Protein 3CJL (pdb70)

Structure (mmCIF, N/CA/C/O backbone):
data_3CJL
#
_entry.id   3CJL
#
_cell.length_a   100.901
_cell.length_b   100.901
_cell.length_c   46.765
_cell.angle_alpha   90.000
_cell.angle_beta   90.000
_cell.angle_gamma   120.000
#
_symmetry.space_group_name_H-M   'P 61'
#
loop_
_entity.id
_entity.type
_entity.pdbx_description
1 polymer 'Domain of unknown function'
2 non-polymer 1,2-ETHANEDIOL
3 water water
#
loop_
_atom_site.group_PDB
_atom_site.id
_atom_site.type_symbol
_atom_site.label_atom_id
_atom_site.label_alt_id
_atom_site.label_comp_id
_atom_site.label_asym_id
_atom_site.label_entity_id
_atom_site.label_seq_id
_atom_site.pdbx_PDB_ins_code
_atom_site.Cartn_x
_atom_site.Cartn_y
_atom_site.Cartn_z
_atom_site.occupancy
_atom_site.B_iso_or_equiv
_atom_site.auth_seq_id
_atom_site.auth_comp_id
_atom_site.auth_asym_id
_atom_site.auth_atom_id
_atom_site.pdbx_PDB_model_num
ATOM 1 N N . GLY A 1 1 ? -28.670 46.601 10.717 1.00 28.09 0 GLY A N 1
ATOM 2 C CA . GLY A 1 1 ? -30.162 46.589 10.610 1.00 27.83 0 GLY A CA 1
ATOM 3 C C . GLY A 1 1 ? -30.669 45.690 9.493 1.00 28.26 0 GLY A C 1
ATOM 4 O O . GLY A 1 1 ? -30.017 44.706 9.117 1.00 28.27 0 GLY A O 1
ATOM 13 N N . GLY A 1 3 ? -31.584 44.349 5.816 1.00 29.34 2 GLY A N 1
ATOM 14 C CA . GLY A 1 3 ? -30.857 44.305 4.557 1.00 28.53 2 GLY A CA 1
ATOM 15 C C . GLY A 1 3 ? -31.533 45.187 3.526 1.00 29.59 2 GLY A C 1
ATOM 16 O O . GLY A 1 3 ? -32.744 45.153 3.388 1.00 31.09 2 GLY A O 1
ATOM 17 N N . ASN A 1 4 ? -30.751 46.005 2.839 1.00 31.65 3 ASN A N 1
ATOM 18 C CA . ASN A 1 4 ? -31.227 46.839 1.747 1.00 32.01 3 ASN A CA 1
ATOM 19 C C . ASN A 1 4 ? -30.462 46.402 0.502 1.00 31.05 3 ASN A C 1
ATOM 20 O O . ASN A 1 4 ? -29.237 46.313 0.532 1.00 29.99 3 ASN A O 1
ATOM 25 N N . ILE A 1 5 ? -31.184 46.152 -0.592 1.00 30.88 4 ILE A N 1
ATOM 26 C CA . ILE A 1 5 ? -30.613 45.617 -1.828 1.00 29.42 4 ILE A CA 1
ATOM 27 C C . ILE A 1 5 ? -30.363 46.736 -2.828 1.00 29.14 4 ILE A C 1
ATOM 28 O O . ILE A 1 5 ? -31.232 47.560 -3.096 1.00 26.96 4 ILE A O 1
ATOM 33 N N . TYR A 1 6 ? -29.147 46.765 -3.366 1.00 30.31 5 TYR A N 1
ATOM 34 C CA . TYR A 1 6 ? -28.735 47.775 -4.325 1.00 29.40 5 TYR A CA 1
ATOM 35 C C . TYR A 1 6 ? -28.162 47.081 -5.521 1.00 30.69 5 TYR A C 1
ATOM 36 O O . TYR A 1 6 ? -27.689 45.954 -5.392 1.00 29.02 5 TYR A O 1
ATOM 45 N N . GLN A 1 7 ? -28.252 47.736 -6.684 1.00 29.93 6 GLN A N 1
ATOM 46 C CA . GLN A 1 7 ? -27.461 47.351 -7.840 1.00 31.00 6 GLN A CA 1
ATOM 47 C C . GLN A 1 7 ? -26.327 48.371 -7.945 1.00 29.54 6 GLN A C 1
ATOM 48 O O . GLN A 1 7 ? -26.573 49.576 -7.954 1.00 26.10 6 GLN A O 1
ATOM 54 N N . ILE A 1 8 ? -25.095 47.877 -8.036 1.00 29.90 7 ILE A N 1
ATOM 55 C CA . ILE A 1 8 ? -23.923 48.726 -8.175 1.00 30.98 7 ILE A CA 1
ATOM 56 C C . ILE A 1 8 ? -23.354 48.547 -9.583 1.00 29.24 7 ILE A C 1
ATOM 57 O O . ILE A 1 8 ? -23.038 47.429 -9.998 1.00 27.66 7 ILE A O 1
ATOM 62 N N . THR A 1 9 ? -23.175 49.652 -10.295 1.00 28.38 8 THR A N 1
ATOM 63 C CA . THR A 1 9 ? -22.633 49.625 -11.643 1.00 28.14 8 THR A CA 1
ATOM 64 C C . THR A 1 9 ? -21.424 50.549 -11.706 1.00 29.55 8 THR A C 1
ATOM 65 O O . THR A 1 9 ? -21.496 51.674 -11.217 1.00 29.54 8 THR A O 1
ATOM 69 N N . VAL A 1 10 ? -20.323 50.058 -12.284 1.00 28.66 9 VAL A N 1
ATOM 70 C CA . VAL A 1 10 ? -19.113 50.856 -12.496 1.00 27.91 9 VAL A CA 1
ATOM 71 C C . VAL A 1 10 ? -18.812 50.804 -13.976 1.00 28.96 9 VAL A C 1
ATOM 72 O O . VAL A 1 10 ? -18.771 49.719 -14.554 1.00 28.86 9 VAL A O 1
ATOM 76 N N . GLU A 1 11 ? -18.652 51.964 -14.601 1.00 28.92 10 GLU A N 1
ATOM 77 C CA . GLU A 1 11 ? -18.301 52.022 -16.004 1.00 32.40 10 GLU A CA 1
ATOM 78 C C . GLU A 1 11 ? -17.095 52.887 -16.221 1.00 32.42 10 GLU A C 1
ATOM 79 O O . GLU A 1 11 ? -16.985 53.956 -15.629 1.00 32.11 10 GLU A O 1
ATOM 85 N N . GLU A 1 12 ? -16.180 52.399 -17.053 1.00 33.46 11 GLU A N 1
ATOM 86 C CA . GLU A 1 12 ? -15.044 53.175 -17.516 1.00 36.60 11 GLU A CA 1
ATOM 87 C C . GLU A 1 12 ? -15.529 54.282 -18.428 1.00 35.51 11 GLU A C 1
ATOM 88 O O . GLU A 1 12 ? -16.200 54.001 -19.425 1.00 32.35 11 GLU A O 1
ATOM 94 N N . LYS A 1 13 ? -15.165 55.525 -18.115 1.00 37.99 12 LYS A N 1
ATOM 95 C CA . LYS A 1 13 ? -15.499 56.669 -18.982 1.00 39.02 12 LYS A CA 1
ATOM 96 C C . LYS A 1 13 ? -14.772 56.623 -20.327 1.00 40.25 12 LYS A C 1
ATOM 97 O O . LYS A 1 13 ? -15.341 57.006 -21.344 1.00 40.51 12 LYS A O 1
ATOM 101 N N . ALA A 1 14 ? -13.545 56.114 -20.336 1.00 42.52 13 ALA A N 1
ATOM 102 C CA . ALA A 1 14 ? -12.688 56.166 -21.521 1.00 44.98 13 ALA A CA 1
ATOM 103 C C . ALA A 1 14 ? -12.213 54.796 -21.990 1.00 46.46 13 ALA A C 1
ATOM 104 O O . ALA A 1 14 ? -12.594 53.766 -21.439 1.00 46.80 13 ALA A O 1
ATOM 106 N N . GLU A 1 15 ? -11.396 54.815 -23.045 1.00 47.76 14 GLU A N 1
ATOM 107 C CA . GLU A 1 15 ? -10.766 53.628 -23.626 1.00 47.63 14 GLU A CA 1
ATOM 108 C C . GLU A 1 15 ? -11.825 52.616 -24.038 1.00 46.02 14 GLU A C 1
ATOM 109 O O . GLU A 1 15 ? -12.668 52.944 -24.850 1.00 44.82 14 GLU A O 1
ATOM 111 N N . HIS A 1 16 ? -11.832 51.437 -23.421 1.00 47.25 15 HIS A N 1
ATOM 112 C CA . HIS A 1 16 ? -12.743 50.340 -23.803 1.00 46.88 15 HIS A CA 1
ATOM 113 C C . HIS A 1 16 ? -14.222 50.522 -23.379 1.00 45.60 15 HIS A C 1
ATOM 114 O O . HIS A 1 16 ? -15.120 49.870 -23.944 1.00 44.52 15 HIS A O 1
ATOM 121 N N . GLN A 1 17 ? -14.463 51.402 -22.403 1.00 41.24 16 GLN A N 1
ATOM 122 C CA . GLN A 1 17 ? -15.808 51.671 -21.871 1.00 41.37 16 GLN A CA 1
ATOM 123 C C . GLN A 1 17 ? -16.487 50.408 -21.306 1.00 38.06 16 GLN A C 1
ATOM 124 O O . GLN A 1 17 ? -17.697 50.190 -21.447 1.00 34.34 16 GLN A O 1
ATOM 130 N N . ARG A 1 18 ? -15.663 49.610 -20.631 1.00 36.23 17 ARG A N 1
ATOM 131 C CA . ARG A 1 18 ? -16.091 48.396 -19.982 1.00 34.58 17 ARG A CA 1
ATOM 132 C C . ARG A 1 18 ? -16.933 48.735 -18.766 1.00 33.39 17 ARG A C 1
ATOM 133 O O . ARG A 1 18 ? -16.806 49.798 -18.187 1.00 30.58 17 ARG A O 1
ATOM 141 N N . THR A 1 19 ? -17.797 47.805 -18.398 1.00 33.20 18 THR A N 1
ATOM 142 C CA . THR A 1 19 ? -18.725 47.987 -17.298 1.00 33.00 18 THR A CA 1
ATOM 143 C C . THR A 1 19 ? -18.774 46.756 -16.427 1.00 32.62 18 THR A C 1
ATOM 144 O O . THR A 1 19 ? -18.456 45.647 -16.858 1.00 32.16 18 THR A O 1
ATOM 148 N N . LEU A 1 20 ? -19.172 46.966 -15.187 1.00 33.50 19 LEU A N 1
ATOM 149 C CA . LEU A 1 20 ? -19.464 45.875 -14.302 1.00 35.67 19 LEU A CA 1
ATOM 150 C C . LEU A 1 20 ? -20.689 46.275 -13.533 1.00 33.23 19 LEU A C 1
ATOM 151 O O . LEU A 1 20 ? -20.902 47.460 -13.260 1.00 31.67 19 LEU A O 1
ATOM 156 N N . SER A 1 21 ? -21.526 45.286 -13.260 1.00 32.92 20 SER A N 1
ATOM 157 C CA . SER A 1 21 ? -22.753 45.486 -12.508 1.00 33.20 20 SER A CA 1
ATOM 158 C C . SER A 1 21 ? -22.997 44.281 -11.623 1.00 31.99 20 SER A C 1
ATOM 159 O O . SER A 1 21 ? -22.924 43.134 -12.088 1.00 32.15 20 SER A O 1
ATOM 162 N N . PHE A 1 22 ? -23.289 44.543 -10.354 1.00 32.15 21 PHE A N 1
ATOM 163 C CA . PHE A 1 22 ? -23.587 43.487 -9.400 1.00 32.45 21 PHE A CA 1
ATOM 164 C C . PHE A 1 22 ? -24.598 43.930 -8.359 1.00 31.59 21 PHE A C 1
ATOM 165 O O . PHE A 1 22 ? -24.735 45.118 -8.075 1.00 31.23 21 PHE A O 1
ATOM 173 N N . GLU A 1 23 ? -25.334 42.964 -7.834 1.00 31.54 22 GLU A N 1
ATOM 174 C CA . GLU A 1 23 ? -26.295 43.229 -6.781 1.00 34.14 22 GLU A CA 1
ATOM 175 C C . GLU A 1 23 ? -25.561 43.131 -5.461 1.00 33.18 22 GLU A C 1
ATOM 176 O O . GLU A 1 23 ? -24.681 42.289 -5.289 1.00 31.78 22 GLU A O 1
ATOM 182 N N . PHE A 1 24 ? -25.917 44.002 -4.536 1.00 32.78 23 PHE A N 1
ATOM 183 C CA . PHE A 1 24 ? -25.310 43.952 -3.233 1.00 35.36 23 PHE A CA 1
ATOM 184 C C . PHE A 1 24 ? -26.241 44.418 -2.137 1.00 33.46 23 PHE A C 1
ATOM 185 O O . PHE A 1 24 ? -27.004 45.346 -2.320 1.00 33.76 23 PHE A O 1
ATOM 193 N N . SER A 1 25 ? -26.182 43.731 -1.005 1.00 31.93 24 SER A N 1
ATOM 194 C CA . SER A 1 25 ? -27.053 44.006 0.123 1.00 34.77 24 SER A CA 1
ATOM 195 C C . SER A 1 25 ? -26.237 44.647 1.250 1.00 34.30 24 SER A C 1
ATOM 196 O O . SER A 1 25 ? -25.163 44.166 1.539 1.00 33.67 24 SER A O 1
ATOM 199 N N . LEU A 1 26 ? -26.739 45.739 1.833 1.00 33.90 25 LEU A N 1
ATOM 200 C CA . LEU A 1 26 ? -26.119 46.389 2.990 1.00 35.58 25 LEU A CA 1
ATOM 201 C C . LEU A 1 26 ? -27.137 46.378 4.102 1.00 35.19 25 LEU A C 1
ATOM 202 O O . LEU A 1 26 ? -28.327 46.527 3.856 1.00 34.76 25 LEU A O 1
ATOM 207 N N . HIS A 1 27 ? -26.654 46.267 5.330 1.00 35.29 26 HIS A N 1
ATOM 208 C CA . HIS A 1 27 ? -27.503 46.279 6.520 1.00 34.90 26 HIS A CA 1
ATOM 209 C C . HIS A 1 27 ? -27.690 47.647 7.157 1.00 36.47 26 HIS A C 1
ATOM 210 O O . HIS A 1 27 ? -27.978 47.757 8.343 1.00 37.84 26 HIS A O 1
ATOM 217 N N . ASP A 1 28 ? -27.519 48.682 6.345 1.00 39.16 27 ASP A N 1
ATOM 218 C CA . ASP A 1 28 ? -27.890 50.043 6.669 1.00 40.83 27 ASP A CA 1
ATOM 219 C C . ASP A 1 28 ? -28.613 50.608 5.453 1.00 40.24 27 ASP A C 1
ATOM 220 O O . ASP A 1 28 ? -28.443 50.108 4.341 1.00 41.43 27 ASP A O 1
ATOM 225 N N . ASP A 1 29 ? -29.437 51.623 5.683 1.00 37.61 28 ASP A N 1
ATOM 226 C CA . ASP A 1 29 ? -30.087 52.371 4.627 1.00 37.04 28 ASP A CA 1
ATOM 227 C C . ASP A 1 29 ? -29.031 53.360 4.153 1.00 35.47 28 ASP A C 1
ATOM 228 O O . ASP A 1 29 ? -28.821 54.378 4.793 1.00 35.65 28 ASP A O 1
ATOM 233 N N . LEU A 1 30 ? -28.372 53.046 3.034 1.00 34.68 29 LEU A N 1
ATOM 234 C CA . LEU A 1 30 ? -27.254 53.842 2.517 1.00 35.09 29 LEU A CA 1
ATOM 235 C C . LEU A 1 30 ? -27.633 55.290 2.196 1.00 34.26 29 LEU A C 1
ATOM 236 O O . LEU A 1 30 ? -26.927 56.217 2.582 1.00 33.50 29 LEU A O 1
ATOM 241 N N . PHE A 1 31 ? -28.752 55.475 1.510 1.00 34.75 30 PHE A N 1
ATOM 242 C CA . PHE A 1 31 ? -29.231 56.813 1.168 1.00 36.14 30 PHE A CA 1
ATOM 243 C C . PHE A 1 31 ? -29.585 57.629 2.411 1.00 36.82 30 PHE A C 1
ATOM 244 O O . PHE A 1 31 ? -29.327 58.822 2.431 1.00 38.71 30 PHE A O 1
ATOM 252 N N . LYS A 1 32 ? -30.130 56.996 3.452 1.00 37.49 31 LYS A N 1
ATOM 253 C CA . LYS A 1 32 ? -30.404 57.705 4.722 1.00 40.29 31 LYS A CA 1
ATOM 254 C C . LYS A 1 32 ? -29.089 58.069 5.446 1.00 40.18 31 LYS A C 1
ATOM 255 O O . LYS A 1 32 ? -28.961 59.165 5.984 1.00 39.74 31 LYS A O 1
ATOM 261 N N . 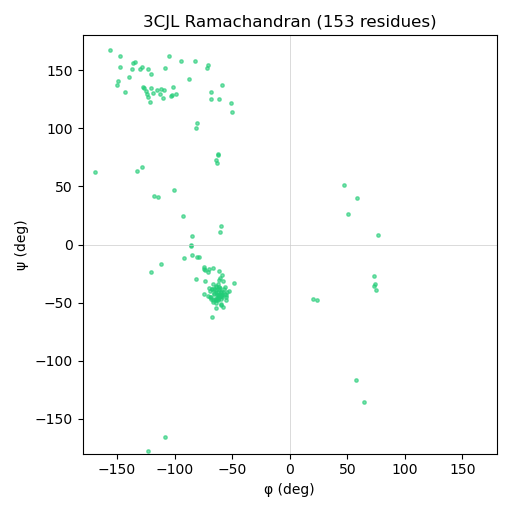LEU A 1 33 ? -28.116 57.159 5.416 1.00 41.00 32 LEU A N 1
ATOM 262 C CA . LEU A 1 33 ? -26.780 57.393 5.988 1.00 42.22 32 LEU A CA 1
ATOM 263 C C . LEU A 1 33 ? -26.062 58.566 5.276 1.00 42.51 32 LEU A C 1
ATOM 264 O O . LEU A 1 33 ? -25.433 59.416 5.932 1.00 39.75 32 LEU A O 1
ATOM 269 N N . LEU A 1 34 ? -26.187 58.630 3.948 1.00 41.92 33 LEU A N 1
ATOM 270 C CA . LEU A 1 34 ? -25.606 59.732 3.163 1.00 43.79 33 LEU A CA 1
ATOM 271 C C . LEU A 1 34 ? -26.217 61.111 3.497 1.00 45.22 33 LEU A C 1
ATOM 272 O O . LEU A 1 34 ? -25.486 62.095 3.582 1.00 44.19 33 LEU A O 1
ATOM 277 N N . GLU A 1 35 ? -27.535 61.180 3.691 1.00 46.96 34 GLU A N 1
ATOM 278 C CA . GLU A 1 35 ? -28.190 62.414 4.150 1.00 49.56 34 GLU A CA 1
ATOM 279 C C . GLU A 1 35 ? -27.680 62.826 5.538 1.00 50.33 34 GLU A C 1
ATOM 280 O O . GLU A 1 35 ? -27.389 63.996 5.778 1.00 51.97 34 GLU A O 1
ATOM 286 N N . LYS A 1 36 ? -27.598 61.847 6.435 1.00 50.57 35 LYS A N 1
ATOM 287 C CA . LYS A 1 36 ? -27.155 62.030 7.826 1.00 51.24 35 LYS A CA 1
ATOM 288 C C . LYS A 1 36 ? -25.730 62.593 7.961 1.00 51.01 35 LYS A C 1
ATOM 289 O O . LYS A 1 36 ? -25.526 63.577 8.669 1.00 50.85 35 LYS A O 1
ATOM 295 N N . VAL A 1 37 ? -24.759 61.982 7.280 1.00 51.05 36 VAL A N 1
ATOM 296 C CA . VAL A 1 37 ? -23.351 62.425 7.352 1.00 51.28 36 VAL A CA 1
ATOM 297 C C . VAL A 1 37 ? -23.032 63.622 6.461 1.00 52.63 36 VAL A C 1
ATOM 298 O O . VAL A 1 37 ? -21.945 64.180 6.575 1.00 52.44 36 VAL A O 1
ATOM 302 N N . ASP A 1 38 ? -23.955 63.987 5.567 1.00 55.57 37 ASP A N 1
ATOM 303 C CA . ASP A 1 38 ? -23.807 65.139 4.656 1.00 56.37 37 ASP A CA 1
ATOM 304 C C . ASP A 1 38 ? -23.386 66.399 5.430 1.00 58.15 37 ASP A C 1
ATOM 305 O O . ASP A 1 38 ? -24.136 66.888 6.273 1.00 58.82 37 ASP A O 1
ATOM 310 N N . GLY A 1 39 ? -22.173 66.880 5.158 1.00 59.30 38 GLY A N 1
ATOM 311 C CA . GLY A 1 39 ? -21.619 68.053 5.825 1.00 60.74 38 GLY A CA 1
ATOM 312 C C . GLY A 1 39 ? -21.103 67.859 7.245 1.00 60.96 38 GLY A C 1
ATOM 313 O O . GLY A 1 39 ? -20.756 68.840 7.899 1.00 61.25 38 GLY A O 1
ATOM 314 N N . LYS A 1 40 ? -21.041 66.617 7.724 1.00 61.31 39 LYS A N 1
ATOM 315 C CA . LYS A 1 40 ? -20.542 66.307 9.074 1.00 62.14 39 LYS A CA 1
ATOM 316 C C . LYS A 1 40 ? -19.103 65.794 9.098 1.00 61.60 39 LYS A C 1
ATOM 317 O O . LYS A 1 40 ? -18.504 65.716 10.174 1.00 62.13 39 LYS A O 1
ATOM 331 N N . ASP A 1 42 ? -16.250 66.969 7.531 1.00 56.01 41 ASP A N 1
ATOM 332 C CA . ASP A 1 42 ? -15.165 67.938 7.331 1.00 53.15 41 ASP A CA 1
ATOM 333 C C . ASP A 1 42 ? -14.410 67.620 6.015 1.00 51.57 41 ASP A C 1
ATOM 334 O O . ASP A 1 42 ? -13.175 67.647 5.944 1.00 50.81 41 ASP A O 1
ATOM 347 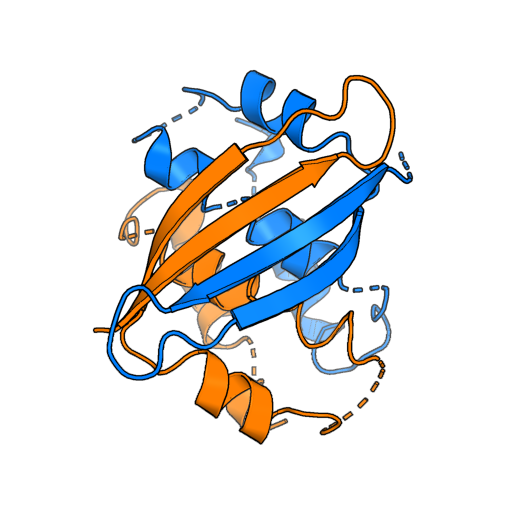N N . THR A 1 44 ? -15.501 67.500 1.396 1.00 42.72 43 THR A N 1
ATOM 348 C CA . THR A 1 44 ? -16.432 67.990 0.383 1.00 41.32 43 THR A CA 1
ATOM 349 C C . THR A 1 44 ? -17.533 66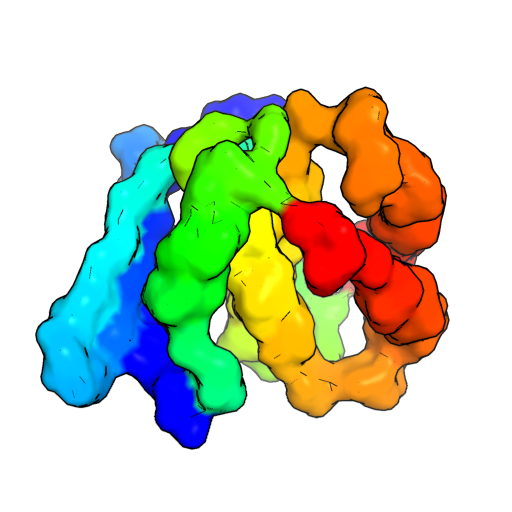.946 0.209 1.00 40.54 43 THR A C 1
ATOM 350 O O . THR A 1 44 ? -17.321 65.799 0.585 1.00 42.03 43 THR A O 1
ATOM 354 N N . PRO A 1 45 ? -18.720 67.334 -0.317 1.00 40.99 44 PRO A N 1
ATOM 355 C CA . PRO A 1 45 ? -19.804 66.352 -0.569 1.00 40.49 44 PRO A CA 1
ATOM 356 C C . PRO A 1 45 ? -19.443 65.186 -1.498 1.00 40.80 44 PRO A C 1
ATOM 357 O O . PRO A 1 45 ? -20.013 64.107 -1.357 1.00 42.13 44 PRO A O 1
ATOM 361 N N . GLU A 1 46 ? -18.544 65.417 -2.460 1.00 39.95 45 GLU A N 1
ATOM 362 C CA . GLU A 1 46 ? -18.085 64.359 -3.372 1.00 39.60 45 GLU A CA 1
ATOM 363 C C . GLU A 1 46 ? -17.260 63.327 -2.601 1.00 37.23 45 GLU A C 1
ATOM 364 O O . GLU A 1 46 ? -17.466 62.122 -2.737 1.00 37.63 45 GLU A O 1
ATOM 366 N N . GLN A 1 47 ? -16.331 63.830 -1.793 1.00 36.40 46 GLN A N 1
ATOM 367 C CA . GLN A 1 47 ? -15.477 62.999 -0.947 1.00 36.26 46 GLN A CA 1
ATOM 368 C C . GLN A 1 47 ? -16.281 62.220 0.100 1.00 36.68 46 GLN A C 1
ATOM 369 O O . GLN A 1 47 ? -16.022 61.043 0.311 1.00 36.53 46 GLN A O 1
ATOM 375 N N . THR A 1 48 ? -17.241 62.891 0.736 1.00 35.96 47 THR A N 1
ATOM 376 C CA . THR A 1 48 ? -18.109 62.285 1.748 1.00 36.77 47 THR A CA 1
ATOM 377 C C . THR A 1 48 ? -18.899 61.123 1.173 1.00 37.84 47 THR A C 1
ATOM 378 O O . THR A 1 48 ? -18.961 60.067 1.776 1.00 37.70 47 THR A O 1
ATOM 382 N N . GLN A 1 49 ? -19.440 61.322 -0.024 1.00 39.01 48 GLN A N 1
ATOM 383 C CA . GLN A 1 49 ? -20.240 60.321 -0.734 1.00 38.49 48 GLN A CA 1
ATOM 384 C C . GLN A 1 49 ? -19.421 59.097 -1.168 1.00 37.32 48 GLN A C 1
ATOM 385 O O . GLN A 1 49 ? -19.835 57.966 -0.936 1.00 38.72 48 GLN A O 1
ATOM 391 N N . ALA A 1 50 ? -18.275 59.327 -1.813 1.00 35.61 49 ALA A N 1
ATOM 392 C CA . ALA A 1 50 ? -17.359 58.240 -2.241 1.00 35.32 49 ALA A CA 1
ATOM 393 C C . ALA A 1 50 ? -16.810 57.412 -1.057 1.00 32.07 49 ALA A C 1
ATOM 394 O O . ALA A 1 50 ? -16.777 56.200 -1.081 1.00 31.45 49 ALA A O 1
ATOM 396 N N . PHE A 1 51 ? -16.381 58.112 -0.026 1.00 33.64 50 PHE A N 1
ATOM 397 C CA . PHE A 1 51 ? -15.846 57.518 1.191 1.00 35.58 50 PHE A CA 1
ATOM 398 C C . PHE A 1 51 ? -16.867 56.621 1.872 1.00 35.66 50 PHE A C 1
ATOM 399 O O . PHE A 1 51 ? -16.549 55.486 2.223 1.00 37.11 50 PHE A O 1
ATOM 415 N N . VAL A 1 53 ? -19.764 55.344 0.544 1.00 35.62 52 VAL A N 1
ATOM 416 C CA . VAL A 1 53 ? -20.134 54.225 -0.338 1.00 33.98 52 VAL A CA 1
ATOM 417 C C . VAL A 1 53 ? -19.066 53.137 -0.296 1.00 33.18 52 VAL A C 1
ATOM 418 O O . VAL A 1 53 ? -19.378 51.954 -0.144 1.00 33.22 52 VAL A O 1
ATOM 422 N N . GLY A 1 54 ? -17.812 53.547 -0.426 1.00 32.85 53 GLY A N 1
ATOM 423 C CA . GLY A 1 54 ? -16.694 52.627 -0.431 1.00 33.62 53 GLY A CA 1
ATOM 424 C C . GLY A 1 54 ? -16.548 51.850 0.852 1.00 32.20 53 GLY A C 1
ATOM 425 O O . GLY A 1 54 ? -16.405 50.632 0.816 1.00 32.16 53 GLY A O 1
ATOM 426 N N . LEU A 1 55 ? -16.613 52.563 1.972 1.00 33.10 54 LEU A N 1
ATOM 427 C CA . LEU A 1 55 ? -16.561 51.971 3.320 1.00 34.78 54 LEU A CA 1
ATOM 428 C C . LEU A 1 55 ? -17.683 50.938 3.630 1.00 34.90 54 LEU A C 1
ATOM 429 O O . LEU A 1 55 ? -17.425 49.894 4.228 1.00 34.25 54 LEU A O 1
ATOM 434 N N . LYS A 1 56 ? -18.927 51.264 3.272 1.00 36.12 55 LYS A N 1
ATOM 435 C CA . LYS A 1 56 ? -20.051 50.350 3.454 1.00 35.94 55 LYS A CA 1
ATOM 436 C C . LYS A 1 56 ? -19.937 49.116 2.548 1.00 35.94 55 LYS A C 1
ATOM 437 O O . LYS A 1 56 ? -20.271 48.022 2.967 1.00 39.82 55 LYS A O 1
ATOM 443 N N . LEU A 1 57 ? -19.462 49.286 1.317 1.00 36.58 56 LEU A N 1
ATOM 444 C CA . LEU A 1 57 ? -19.243 48.149 0.420 1.00 35.92 56 LEU A CA 1
ATOM 445 C C . LEU A 1 57 ? -18.183 47.213 0.968 1.00 34.99 56 LEU A C 1
ATOM 446 O O . LEU A 1 57 ? -18.459 46.044 1.138 1.00 35.80 56 LEU A O 1
ATOM 451 N N . PHE A 1 58 ? -16.986 47.715 1.273 1.00 35.91 57 PHE A N 1
ATOM 452 C CA . PHE A 1 58 ? -15.924 46.811 1.736 1.00 37.39 57 PHE A CA 1
ATOM 453 C C . PHE A 1 58 ? -16.148 46.327 3.171 1.00 35.90 57 PHE A C 1
ATOM 454 O O . PHE A 1 58 ? -15.848 45.182 3.464 1.00 36.77 57 PHE A O 1
ATOM 462 N N . GLY A 1 59 ? -16.774 47.151 4.013 1.00 34.68 58 GLY A N 1
ATOM 463 C CA . GLY A 1 59 ? -17.107 46.785 5.385 1.00 35.74 58 GLY A CA 1
ATOM 464 C C . GLY A 1 59 ? -18.126 45.666 5.523 1.00 35.38 58 GLY A C 1
ATOM 465 O O . GLY A 1 59 ? -17.982 44.800 6.375 1.00 36.11 58 GLY A O 1
ATOM 466 N N . GLU A 1 60 ? -19.156 45.706 4.690 1.00 34.50 59 GLU A N 1
ATOM 467 C CA . GLU A 1 60 ? -20.131 44.620 4.574 1.00 34.88 59 GLU A CA 1
ATOM 468 C C . GLU A 1 60 ? -19.480 43.280 4.176 1.00 33.15 59 GLU A C 1
ATOM 469 O O . GLU A 1 60 ? -19.804 42.245 4.752 1.00 35.55 59 GLU A O 1
ATOM 475 N N . VAL A 1 61 ? -18.558 43.290 3.219 1.00 33.78 60 VAL A N 1
ATOM 476 C CA . VAL A 1 61 ? -17.871 42.042 2.812 1.00 34.34 60 VAL A CA 1
ATOM 477 C C . VAL A 1 61 ? -17.059 41.429 3.960 1.00 36.43 60 VAL A C 1
ATOM 478 O O . VAL A 1 61 ? -17.064 40.213 4.169 1.00 38.12 60 VAL A O 1
ATOM 498 N N . GLN A 1 64 ? -19.311 39.706 6.345 1.00 41.63 63 GLN A N 1
ATOM 499 C CA . GLN A 1 64 ? -19.668 38.390 5.792 1.00 42.16 63 GLN A CA 1
ATOM 500 C C . GLN A 1 64 ? -18.524 37.379 5.837 1.00 42.44 63 GLN A C 1
ATOM 501 O O . GLN A 1 64 ? -18.767 36.185 5.883 1.00 42.82 63 GLN A O 1
ATOM 507 N N . GLN A 1 65 ? -17.285 37.866 5.819 1.00 43.79 64 GLN A N 1
ATOM 508 C CA . GLN A 1 65 ? -16.085 37.024 5.786 1.00 44.43 64 GLN A CA 1
ATOM 509 C C . GLN A 1 65 ? -15.229 37.246 7.039 1.00 43.75 64 GLN A C 1
ATOM 510 O O . GLN A 1 65 ? -14.007 37.295 6.952 1.00 41.84 64 GLN A O 1
ATOM 516 N N . ARG A 1 66 ? -15.887 37.343 8.200 1.00 45.64 65 ARG A N 1
ATOM 517 C CA . ARG A 1 66 ? -15.249 37.632 9.502 1.00 46.12 65 ARG A CA 1
ATOM 518 C C . ARG A 1 66 ? -14.083 36.694 9.853 1.00 44.43 65 ARG A C 1
ATOM 519 O O . ARG A 1 66 ? -13.077 37.144 10.392 1.00 42.02 65 ARG A O 1
ATOM 527 N N . LYS A 1 67 ? -14.246 35.407 9.544 1.00 46.17 66 LYS A N 1
ATOM 528 C CA . LYS A 1 67 ? -13.260 34.347 9.851 1.00 47.80 66 LYS A CA 1
ATOM 529 C C . LYS A 1 67 ? -12.058 34.269 8.884 1.00 47.52 66 LYS A C 1
ATOM 530 O O . LYS A 1 67 ? -11.086 33.558 9.146 1.00 46.80 66 LYS A O 1
ATOM 532 N N . HIS A 1 68 ? -12.146 34.988 7.775 1.00 47.95 67 HIS A N 1
ATOM 533 C CA . HIS A 1 68 ? -11.074 35.076 6.792 1.00 51.25 67 HIS A CA 1
ATOM 534 C C . HIS A 1 68 ? -9.816 35.688 7.457 1.00 51.04 67 HIS A C 1
ATOM 535 O O . HIS A 1 68 ? -9.909 36.739 8.070 1.00 47.90 67 HIS A O 1
ATOM 542 N N . PRO A 1 69 ? -8.654 35.008 7.399 1.00 54.08 68 PRO A N 1
ATOM 543 C CA . PRO A 1 69 ? -7.443 35.640 7.971 1.00 54.89 68 PRO A CA 1
ATOM 544 C C . PRO A 1 69 ? -7.027 36.984 7.304 1.00 54.60 68 PRO A C 1
ATOM 545 O O . PRO A 1 69 ? -6.345 37.785 7.939 1.00 54.95 68 PRO A O 1
ATOM 549 N N . LEU A 1 70 ? -7.441 37.234 6.059 1.00 54.69 69 LEU A N 1
ATOM 550 C CA . LEU A 1 70 ? -7.367 38.601 5.475 1.00 54.50 69 LEU A CA 1
ATOM 551 C C . LEU A 1 70 ? -7.952 39.679 6.435 1.00 54.86 69 LEU A C 1
ATOM 552 O O . LEU A 1 70 ? -7.468 40.814 6.440 1.00 57.44 69 LEU A O 1
ATOM 557 N N . PHE A 1 71 ? -8.977 39.314 7.228 1.00 51.71 70 PHE A N 1
ATOM 558 C CA . PHE A 1 71 ? -9.788 40.261 8.007 1.00 49.56 70 PHE A CA 1
ATOM 559 C C . PHE A 1 71 ? -9.834 40.107 9.515 1.00 49.02 70 PHE A C 1
ATOM 560 O O . PHE A 1 71 ? -10.186 41.073 10.196 1.00 47.85 70 PHE A O 1
ATOM 568 N N . LYS A 1 72 ? -9.563 38.915 10.051 1.00 48.38 71 LYS A N 1
ATOM 569 C CA . LYS A 1 72 ? -9.567 38.725 11.512 1.00 49.86 71 LYS A CA 1
ATOM 570 C C . LYS A 1 72 ? -8.632 39.702 12.238 1.00 47.64 71 LYS A C 1
ATOM 571 O O . LYS A 1 72 ? -9.027 40.319 13.222 1.00 48.84 71 LYS A O 1
ATOM 577 N N . GLU A 1 73 ? -7.407 39.832 11.741 1.00 45.20 72 GLU A N 1
ATOM 578 C CA . GLU A 1 73 ? -6.408 40.730 12.337 1.00 44.23 72 GLU A CA 1
ATOM 579 C C . GLU A 1 73 ? -6.706 42.231 12.124 1.00 43.88 72 GLU A C 1
ATOM 580 O O . GLU A 1 73 ? -6.214 43.067 12.886 1.00 43.76 72 GLU A O 1
ATOM 582 N N . PHE A 1 74 ? -7.484 42.559 11.088 1.00 41.36 73 PHE A N 1
ATOM 583 C CA . PHE A 1 74 ? -7.862 43.949 10.754 1.00 40.04 73 PHE A CA 1
ATOM 584 C C . PHE A 1 74 ? -9.191 44.376 11.403 1.00 38.57 73 PHE A C 1
ATOM 585 O O . PHE A 1 74 ? -9.549 45.561 11.379 1.00 37.17 73 PHE A O 1
ATOM 593 N N . SER A 1 75 ? -9.926 43.417 11.964 1.00 37.50 74 SER A N 1
ATOM 594 C CA . SER A 1 75 ? -11.230 43.697 12.544 1.00 39.83 74 SER A CA 1
ATOM 595 C C . SER A 1 75 ? -11.147 44.683 13.715 1.00 38.49 74 SER A C 1
ATOM 596 O O . SER A 1 75 ? -12.048 45.488 13.888 1.00 38.27 74 SER A O 1
ATOM 599 N N . ALA A 1 76 ? -10.060 44.621 14.487 1.00 38.55 75 ALA A N 1
ATOM 600 C CA . ALA A 1 76 ? -9.866 45.504 15.633 1.00 37.85 75 ALA A CA 1
ATOM 601 C C . ALA A 1 76 ? -9.658 46.959 15.202 1.00 37.52 75 ALA A C 1
ATOM 602 O O . ALA A 1 76 ? -10.476 47.806 15.556 1.00 39.88 75 ALA A O 1
ATOM 604 N N . PRO A 1 77 ? -8.581 47.262 14.441 1.00 37.67 76 PRO A N 1
ATOM 605 C CA . PRO A 1 77 ? -8.400 48.653 13.994 1.00 36.75 76 PRO A CA 1
ATOM 606 C C . PRO A 1 77 ? -9.547 49.203 13.123 1.00 34.05 76 PRO A C 1
ATOM 607 O O . PRO A 1 77 ? -9.820 50.399 13.166 1.00 35.00 76 PRO A O 1
ATOM 611 N N . PHE A 1 78 ? -10.225 48.337 12.387 1.00 33.15 77 PHE A N 1
ATOM 612 C CA . PHE A 1 78 ? -11.355 48.741 11.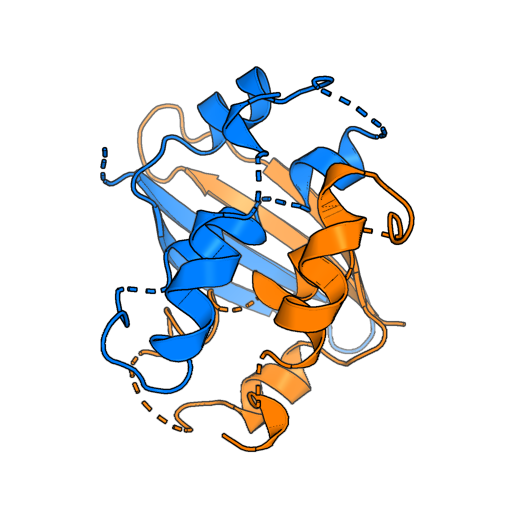577 1.00 34.24 77 PHE A CA 1
ATOM 613 C C . PHE A 1 78 ? -12.563 49.162 12.441 1.00 35.57 77 PHE A C 1
ATOM 614 O O . PHE A 1 78 ? -13.207 50.165 12.173 1.00 34.39 77 PHE A O 1
ATOM 622 N N . ARG A 1 79 ? -12.867 48.372 13.459 1.00 35.31 78 ARG A N 1
ATOM 623 C CA . ARG A 1 79 ? -13.895 48.724 14.420 1.00 37.06 78 ARG A CA 1
ATOM 624 C C . ARG A 1 79 ? -13.581 50.041 15.143 1.00 33.27 78 ARG A C 1
ATOM 625 O O . ARG A 1 79 ? -14.470 50.844 15.351 1.00 32.48 78 ARG A O 1
ATOM 633 N N . ALA A 1 80 ? -12.319 50.251 15.514 1.00 32.77 79 ALA A N 1
ATOM 634 C CA . ALA A 1 80 ? -11.898 51.488 16.165 1.00 32.81 79 ALA A CA 1
ATOM 635 C C . ALA A 1 80 ? -12.079 52.690 15.234 1.00 33.16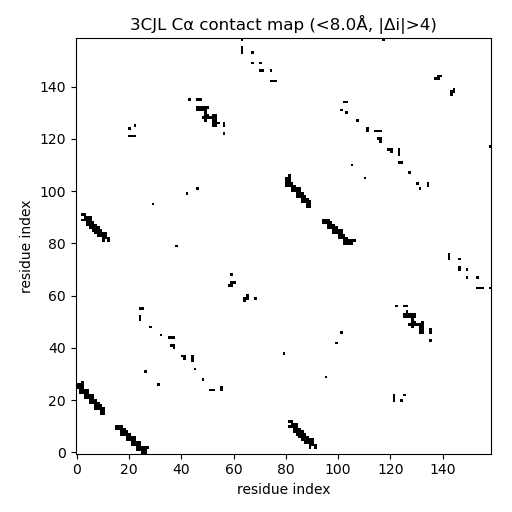 79 ALA A C 1
ATOM 636 O O . ALA A 1 80 ? -12.475 53.769 15.668 1.00 33.15 79 ALA A O 1
ATOM 638 N N . PHE A 1 81 ? -11.785 52.487 13.955 1.00 33.40 80 PHE A N 1
ATOM 639 C CA . PHE A 1 81 ? -11.982 53.509 12.936 1.00 32.49 80 PHE A CA 1
ATOM 640 C C . PHE A 1 81 ? -13.482 53.831 12.800 1.00 32.05 80 PHE A C 1
ATOM 641 O O . PHE A 1 81 ? -13.876 55.003 12.762 1.00 30.17 80 PHE A O 1
ATOM 665 N N . ASN A 1 84 ? -14.738 55.855 15.818 1.00 39.28 83 ASN A N 1
ATOM 666 C CA . ASN A 1 84 ? -14.343 57.258 15.713 1.00 39.86 83 ASN A CA 1
ATOM 667 C C . ASN A 1 84 ? -15.186 58.026 14.681 1.00 40.16 83 ASN A C 1
ATOM 668 O O . ASN A 1 84 ? -15.535 59.178 14.925 1.00 41.13 83 ASN A O 1
ATOM 673 N N . LEU A 1 85 ? -15.513 57.396 13.549 1.00 40.59 84 LEU A N 1
ATOM 674 C CA . LEU A 1 85 ? -16.391 58.025 12.553 1.00 42.15 84 LEU A CA 1
ATOM 675 C C . LEU A 1 85 ? -17.804 58.270 13.082 1.00 43.98 84 LEU A C 1
ATOM 676 O O . LEU A 1 85 ? -18.427 59.267 12.722 1.00 44.58 84 LEU A O 1
ATOM 681 N N . LYS A 1 86 ? -18.315 57.355 13.902 1.00 47.52 85 LYS A N 1
ATOM 682 C CA . LYS A 1 86 ? -19.666 57.492 14.472 1.00 50.97 85 LYS A CA 1
ATOM 683 C C . LYS A 1 86 ? -19.764 58.557 15.567 1.00 52.56 85 LYS A C 1
ATOM 684 O O . LYS A 1 86 ? -20.851 59.059 15.829 1.00 53.63 85 LYS A O 1
ATOM 690 N N . LYS A 1 87 ? -18.639 58.902 16.194 1.00 54.96 86 LYS A N 1
ATOM 691 C CA . LYS A 1 87 ? -18.600 60.008 17.154 1.00 57.57 86 LYS A CA 1
ATOM 692 C C . LYS A 1 87 ? -18.845 61.371 16.474 1.00 59.11 86 LYS A C 1
ATOM 693 O O . LYS A 1 87 ? -19.239 62.331 17.148 1.00 58.76 86 LYS A O 1
ATOM 699 N N . GLN A 1 88 ? -18.636 61.442 15.151 1.00 60.74 87 GLN A N 1
ATOM 700 C CA . GLN A 1 88 ? -18.871 62.673 14.372 1.00 61.84 87 GLN A CA 1
ATOM 701 C C . GLN A 1 88 ? -20.364 63.013 14.284 1.00 64.29 87 GLN A C 1
ATOM 702 O O . GLN A 1 88 ? -20.733 64.193 14.194 1.00 65.30 87 GLN A O 1
ATOM 717 N N . GLY B 1 3 ? -4.345 58.580 -14.945 1.00 51.67 2 GLY B N 1
ATOM 718 C CA . GLY B 1 3 ? -5.301 57.745 -14.229 1.00 49.12 2 GLY B CA 1
ATOM 719 C C . GLY B 1 3 ? -6.619 57.493 -14.946 1.00 44.65 2 GLY B C 1
ATOM 720 O O . GLY B 1 3 ? -6.967 58.153 -15.932 1.00 46.79 2 GLY B O 1
ATOM 721 N N . ASN B 1 4 ? -7.359 56.541 -14.398 1.00 37.73 3 ASN B N 1
ATOM 722 C CA . ASN B 1 4 ? -8.563 56.006 -15.004 1.00 34.38 3 ASN B CA 1
ATOM 723 C C . ASN B 1 4 ? -9.804 56.569 -14.372 1.00 31.70 3 ASN B C 1
ATOM 724 O O . ASN B 1 4 ? -9.943 56.516 -13.163 1.00 30.85 3 ASN B O 1
ATOM 729 N N . ILE B 1 5 ? -10.717 57.086 -15.192 1.00 28.56 4 ILE B N 1
ATOM 730 C CA . ILE B 1 5 ? -11.945 57.684 -14.683 1.00 28.85 4 ILE B CA 1
ATOM 731 C C . ILE B 1 5 ? -13.072 56.678 -14.849 1.00 28.77 4 ILE B C 1
ATOM 732 O O . ILE B 1 5 ? -13.195 56.014 -15.903 1.00 27.81 4 ILE B O 1
ATOM 737 N N . TYR B 1 6 ? -13.865 56.576 -13.789 1.00 28.21 5 TYR B N 1
ATOM 738 C CA . TYR B 1 6 ? -14.992 55.660 -13.693 1.00 29.84 5 TYR B CA 1
ATOM 739 C C . TYR B 1 6 ? -16.219 56.389 -13.230 1.00 29.95 5 TYR B C 1
ATOM 740 O O . TYR B 1 6 ? -16.134 57.362 -12.499 1.00 30.87 5 TYR B O 1
ATOM 749 N N . GLN B 1 7 ? -17.365 55.891 -13.650 1.00 31.01 6 GLN B N 1
ATOM 750 C CA . GLN B 1 7 ? -18.619 56.340 -13.108 1.00 31.43 6 GLN B CA 1
ATOM 751 C C . GLN B 1 7 ? -19.232 55.189 -12.327 1.00 29.88 6 GLN B C 1
ATOM 752 O O . GLN B 1 7 ? -19.359 54.075 -12.847 1.00 29.31 6 GLN B O 1
ATOM 758 N N . ILE B 1 8 ? -19.628 55.470 -11.091 1.00 30.20 7 ILE B N 1
ATOM 759 C CA . ILE B 1 8 ? -20.297 54.487 -10.251 1.00 30.24 7 ILE B CA 1
ATOM 760 C C . ILE B 1 8 ? -21.731 54.945 -10.052 1.00 29.67 7 ILE B C 1
ATOM 761 O O . ILE B 1 8 ? -21.970 56.134 -9.841 1.00 29.20 7 ILE B O 1
ATOM 766 N N . THR B 1 9 ? -22.672 54.007 -10.207 1.00 29.78 8 THR B N 1
ATOM 767 C CA . THR B 1 9 ? -24.114 54.231 -9.951 1.00 29.37 8 THR B CA 1
ATOM 768 C C . THR B 1 9 ? -24.549 53.250 -8.883 1.00 29.61 8 THR B C 1
ATOM 769 O O . THR B 1 9 ? -24.143 52.088 -8.911 1.00 29.37 8 THR B O 1
ATOM 773 N N . VAL B 1 10 ? -25.305 53.734 -7.899 1.00 29.63 9 VAL B N 1
ATOM 774 C CA . VAL B 1 10 ? -25.881 52.880 -6.869 1.00 28.66 9 VAL B CA 1
ATOM 775 C C . VAL B 1 10 ? -27.380 53.099 -6.961 1.00 28.96 9 VAL B C 1
ATOM 776 O O . VAL B 1 10 ? -27.828 54.226 -6.851 1.00 28.67 9 VAL B O 1
ATOM 780 N N . GLU B 1 11 ? -28.145 52.032 -7.172 1.00 29.38 10 GLU B N 1
ATOM 781 C CA . GLU B 1 11 ? -29.598 52.142 -7.242 1.00 32.58 10 GLU B CA 1
ATOM 782 C C . GLU B 1 11 ? -30.257 51.223 -6.234 1.00 32.01 10 GLU B C 1
ATOM 783 O O . GLU B 1 11 ? -29.883 50.064 -6.115 1.00 29.92 10 GLU B O 1
ATOM 789 N N . GLU B 1 12 ? -31.175 51.785 -5.445 1.00 33.48 11 GLU B N 1
ATOM 790 C CA . GLU B 1 12 ? -31.994 51.016 -4.527 1.00 35.52 11 GLU B CA 1
ATOM 791 C C . GLU B 1 12 ? -32.925 50.180 -5.366 1.00 35.26 11 GLU B C 1
ATOM 792 O O . GLU B 1 12 ? -33.576 50.720 -6.247 1.00 34.17 11 GLU B O 1
ATOM 798 N N . LYS B 1 13 ? -33.022 48.892 -5.079 1.00 36.45 12 LYS B N 1
ATOM 799 C CA . LYS B 1 13 ? -33.932 48.033 -5.827 1.00 38.82 12 LYS B CA 1
ATOM 800 C C . LYS B 1 13 ? -35.378 48.130 -5.331 1.00 40.13 12 LYS B C 1
ATOM 801 O O . LYS B 1 13 ? -36.302 47.974 -6.126 1.00 43.17 12 LYS B O 1
ATOM 807 N N . ALA B 1 14 ? -35.571 48.408 -4.045 1.00 41.65 13 ALA B N 1
ATOM 808 C CA . ALA B 1 14 ? -36.901 48.514 -3.466 1.00 45.58 13 ALA B CA 1
ATOM 809 C C . ALA B 1 14 ? -37.196 49.973 -3.148 1.00 47.57 13 ALA B C 1
ATOM 810 O O . ALA B 1 14 ? -36.520 50.872 -3.658 1.00 48.02 13 ALA B O 1
ATOM 812 N N . GLU B 1 15 ? -38.235 50.201 -2.344 1.00 48.88 14 GLU B N 1
ATOM 813 C CA . GLU B 1 15 ? -38.517 51.513 -1.759 1.00 49.07 14 GLU B CA 1
ATOM 814 C C . GLU B 1 15 ? -38.861 52.553 -2.833 1.00 47.32 14 GLU B C 1
ATOM 815 O O . GLU B 1 15 ? -39.633 52.256 -3.750 1.00 45.55 14 GLU B O 1
ATOM 817 N N . HIS B 1 16 ? -38.283 53.753 -2.714 1.00 46.47 15 HIS B N 1
ATOM 818 C CA . HIS B 1 16 ? -38.450 54.815 -3.702 1.00 45.12 15 HIS B CA 1
ATOM 819 C C . HIS B 1 16 ? -37.464 54.684 -4.871 1.00 44.41 15 HIS B C 1
ATOM 820 O O . HIS B 1 16 ? -37.397 55.586 -5.714 1.00 44.88 15 HIS B O 1
ATOM 822 N N . GLN B 1 17 ? -36.708 53.580 -4.926 1.00 41.09 16 GLN B N 1
ATOM 823 C CA . GLN B 1 17 ? -35.747 53.321 -6.001 1.00 41.80 16 GLN B CA 1
ATOM 824 C C . GLN B 1 17 ? -34.881 54.541 -6.280 1.00 38.24 16 GLN B C 1
ATOM 825 O O . GLN B 1 17 ? -34.776 55.000 -7.402 1.00 37.84 16 GLN B O 1
ATOM 831 N N . ARG B 1 18 ? -34.289 55.073 -5.216 1.00 36.91 17 ARG B N 1
ATOM 832 C CA . ARG B 1 18 ? -33.432 56.235 -5.313 1.00 35.81 17 ARG B CA 1
ATOM 833 C C . ARG B 1 18 ? -32.151 55.792 -5.976 1.00 33.99 17 ARG B C 1
ATOM 834 O O . ARG B 1 18 ? -31.804 54.610 -5.897 1.00 29.96 17 ARG B O 1
ATOM 842 N N . THR B 1 19 ? -31.504 56.732 -6.669 1.00 33.61 18 THR B N 1
ATOM 843 C CA A THR B 1 19 ? -30.224 56.463 -7.326 0.50 34.08 18 THR B CA 1
ATOM 844 C CA B THR B 1 19 ? -30.246 56.492 -7.386 0.50 33.62 18 THR B CA 1
ATOM 845 C C . THR B 1 19 ? -29.226 57.573 -7.042 1.00 33.81 18 THR B C 1
ATOM 846 O O . THR B 1 19 ? -29.599 58.716 -6.768 1.00 33.21 18 THR B O 1
ATOM 853 N N . LEU B 1 20 ? -27.951 57.204 -7.044 1.00 33.63 19 LEU B N 1
ATOM 854 C CA . LEU B 1 20 ? -26.866 58.169 -6.943 1.00 35.79 19 LEU B CA 1
ATOM 855 C C . LEU B 1 20 ? -25.826 57.719 -7.951 1.00 34.16 19 LEU B C 1
ATOM 856 O O . LEU B 1 20 ? -25.728 56.536 -8.269 1.00 34.09 19 LEU B O 1
ATOM 861 N N . SER B 1 21 ? -25.090 58.682 -8.468 1.00 32.57 20 SER B N 1
ATOM 862 C CA . SER B 1 21 ? -24.095 58.445 -9.468 1.00 32.88 20 SER B CA 1
ATOM 863 C C . SER B 1 21 ? -23.004 59.480 -9.295 1.00 32.59 20 SER B C 1
ATOM 864 O O . SER B 1 21 ? -23.288 60.654 -9.077 1.00 32.59 20 SER B O 1
ATOM 867 N N . PHE B 1 22 ? -21.759 59.049 -9.391 1.00 32.25 21 PHE B N 1
ATOM 868 C CA . PHE B 1 22 ? -20.650 59.974 -9.345 1.00 32.37 21 PHE B CA 1
ATOM 869 C C . PHE B 1 22 ? -19.438 59.354 -10.035 1.00 34.84 21 PHE B C 1
ATOM 870 O O . PHE B 1 22 ? -19.397 58.139 -10.343 1.00 31.77 21 PHE B O 1
ATOM 878 N N . GLU B 1 23 ? -18.459 60.210 -10.276 1.00 34.72 22 GLU B N 1
ATOM 879 C CA . GLU B 1 23 ? -17.228 59.796 -10.893 1.00 36.62 22 GLU B CA 1
ATOM 880 C C . GLU B 1 23 ? -16.092 59.795 -9.899 1.00 36.44 22 GLU B C 1
ATOM 881 O O . GLU B 1 23 ? -16.093 60.547 -8.926 1.00 36.96 22 GLU B O 1
ATOM 887 N N . PHE B 1 24 ? -15.125 58.922 -10.157 1.00 36.27 23 PHE B N 1
ATOM 888 C CA . PHE B 1 24 ? -13.878 58.879 -9.409 1.00 35.25 23 PHE B CA 1
ATOM 889 C C . PHE B 1 24 ? -12.780 58.444 -10.368 1.00 34.11 23 PHE B C 1
ATOM 890 O O . PHE B 1 24 ? -13.043 57.901 -11.445 1.00 33.53 23 PHE B O 1
ATOM 898 N N . SER B 1 25 ? -11.555 58.710 -9.953 1.00 33.25 24 SER B N 1
ATOM 899 C CA . SER B 1 25 ? -10.375 58.466 -10.732 1.00 34.16 24 SER B CA 1
ATOM 900 C C . SER B 1 25 ? -9.430 57.643 -9.902 1.00 34.83 24 SER B C 1
ATOM 901 O O . SER B 1 25 ? -9.230 57.943 -8.728 1.00 35.17 24 SER B O 1
ATOM 904 N N . LEU B 1 26 ? -8.855 56.620 -10.520 1.00 34.07 25 LEU B N 1
ATOM 905 C CA . LEU B 1 26 ? -7.880 55.751 -9.892 1.00 35.56 25 LEU B CA 1
ATOM 906 C C . LEU B 1 26 ? -6.614 55.767 -10.725 1.00 34.86 25 LEU B C 1
ATOM 907 O O . LEU B 1 26 ? -6.641 55.949 -11.942 1.00 34.04 25 LEU B O 1
ATOM 912 N N . HIS B 1 27 ? -5.494 55.564 -10.062 1.00 36.14 26 HIS B N 1
ATOM 913 C CA . HIS B 1 27 ? -4.255 55.361 -10.763 1.00 36.40 26 HIS B CA 1
ATOM 914 C C . HIS B 1 27 ? -4.247 53.995 -11.459 1.00 38.24 26 HIS B C 1
ATOM 915 O O . HIS B 1 27 ? -3.860 53.893 -12.625 1.00 37.49 26 HIS B O 1
ATOM 922 N N . ASP B 1 28 ? -4.697 52.959 -10.744 1.00 39.84 27 ASP B N 1
ATOM 923 C CA . ASP B 1 28 ? -4.709 51.598 -11.263 1.00 41.87 27 ASP B CA 1
ATOM 924 C C . ASP B 1 28 ? -5.917 51.352 -12.138 1.00 40.39 27 ASP B C 1
ATOM 925 O O . ASP B 1 28 ? -6.922 52.030 -12.022 1.00 39.93 27 ASP B O 1
ATOM 930 N N . ASP B 1 29 ? -5.781 50.352 -13.001 1.00 38.17 28 ASP B N 1
ATOM 931 C CA . ASP B 1 29 ? -6.845 49.861 -13.857 1.00 37.64 28 ASP B CA 1
ATOM 932 C C . ASP B 1 29 ? -7.712 48.941 -12.983 1.00 35.74 28 ASP B C 1
ATOM 933 O O . ASP B 1 29 ? -7.302 47.836 -12.648 1.00 35.73 28 ASP B O 1
ATOM 938 N N . LEU B 1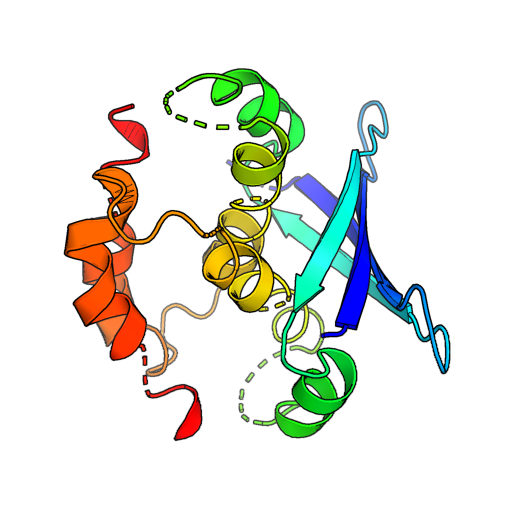 30 ? -8.884 49.431 -12.585 1.00 34.04 29 LEU B N 1
ATOM 939 C CA . LEU B 1 30 ? -9.816 48.692 -11.728 1.00 34.69 29 LEU B CA 1
ATOM 940 C C . LEU B 1 30 ? -10.256 47.329 -12.299 1.00 35.13 29 LEU B C 1
ATOM 941 O O . LEU B 1 30 ? -10.396 46.369 -11.551 1.00 35.50 29 LEU B O 1
ATOM 946 N N . PHE B 1 31 ? -10.460 47.257 -13.613 1.00 34.93 30 PHE B N 1
ATOM 947 C CA . PHE B 1 31 ? -10.957 46.045 -14.275 1.00 34.92 30 PHE B CA 1
ATOM 948 C C . PHE B 1 31 ? -9.875 44.970 -14.370 1.00 37.02 30 PHE B C 1
ATOM 949 O O . PHE B 1 31 ? -10.144 43.792 -14.131 1.00 36.47 30 PHE B O 1
ATOM 957 N N . LYS B 1 32 ? -8.658 45.383 -14.722 1.00 38.36 31 LYS B N 1
ATOM 958 C CA . LYS B 1 32 ? -7.494 44.497 -14.704 1.00 40.65 31 LYS B CA 1
ATOM 959 C C . LYS B 1 32 ? -7.232 43.964 -13.286 1.00 41.10 31 LYS B C 1
ATOM 960 O O . LYS B 1 32 ? -6.877 42.805 -13.108 1.00 40.32 31 LYS B O 1
ATOM 966 N N . LEU B 1 33 ? -7.437 44.814 -12.286 1.00 40.30 32 LEU B N 1
ATOM 967 C CA . LEU B 1 33 ? -7.257 44.434 -10.901 1.00 43.14 32 LEU B CA 1
ATOM 968 C C . LEU B 1 33 ? -8.279 43.358 -10.483 1.00 43.08 32 LEU B C 1
ATOM 969 O O . LEU B 1 33 ? -7.912 42.380 -9.841 1.00 42.41 32 LEU B O 1
ATOM 974 N N . LEU B 1 34 ? -9.550 43.564 -10.832 1.00 42.45 33 LEU B N 1
ATOM 975 C CA . LEU B 1 34 ? -10.610 42.595 -10.560 1.00 43.95 33 LEU B CA 1
ATOM 976 C C . LEU B 1 34 ? -10.314 41.244 -11.191 1.00 46.21 33 LEU B C 1
ATOM 977 O O . LEU B 1 34 ? -10.571 40.210 -10.569 1.00 45.66 33 LEU B O 1
ATOM 982 N N . GLU B 1 35 ? -9.793 41.262 -12.423 1.00 48.13 34 GLU B N 1
ATOM 983 C CA . GLU B 1 35 ? -9.391 40.042 -13.125 1.00 49.92 34 GLU B CA 1
ATOM 984 C C . GLU B 1 35 ? -8.319 39.274 -12.366 1.00 49.79 34 GLU B C 1
ATOM 985 O O . GLU B 1 35 ? -8.408 38.057 -12.256 1.00 49.99 34 GLU B O 1
ATOM 991 N N . LYS B 1 36 ? -7.321 39.985 -11.838 1.00 49.93 35 LYS B N 1
ATOM 992 C CA . LYS B 1 36 ? -6.219 39.355 -11.108 1.00 50.11 35 LYS B CA 1
ATOM 993 C C . LYS B 1 36 ? -6.695 38.657 -9.837 1.00 50.44 35 LYS B C 1
ATOM 994 O O . LYS B 1 36 ? -6.320 37.520 -9.595 1.00 50.95 35 LYS B O 1
ATOM 997 N N . VAL B 1 37 ? -7.528 39.329 -9.050 1.00 50.15 36 VAL B N 1
ATOM 998 C CA . VAL B 1 37 ? -8.041 38.767 -7.790 1.00 51.37 36 VAL B CA 1
ATOM 999 C C . VAL B 1 37 ? -9.298 37.892 -7.956 1.00 52.63 36 VAL B C 1
ATOM 1000 O O . VAL B 1 37 ? -9.817 37.369 -6.970 1.00 51.85 36 VAL B O 1
ATOM 1004 N N . ASP B 1 38 ? -9.791 37.758 -9.186 1.00 54.69 37 ASP B N 1
ATOM 1005 C CA . ASP B 1 38 ? -10.961 36.930 -9.491 1.00 56.79 37 ASP B CA 1
ATOM 1006 C C . ASP B 1 38 ? -10.820 35.526 -8.920 1.00 59.75 37 ASP B C 1
ATOM 1007 O O . ASP B 1 38 ? -9.854 34.818 -9.241 1.00 60.29 37 ASP B O 1
ATOM 1012 N N . GLY B 1 39 ? -11.771 35.143 -8.063 1.00 61.08 38 GLY B N 1
ATOM 1013 C CA . GLY B 1 39 ? -11.814 33.806 -7.470 1.00 62.35 38 GLY B CA 1
ATOM 1014 C C . GLY B 1 39 ? -10.524 33.328 -6.832 1.00 63.07 38 GLY B C 1
ATOM 1015 O O . GLY B 1 39 ? -10.275 32.125 -6.773 1.00 64.80 38 GLY B O 1
ATOM 1016 N N . LYS B 1 40 ? -9.697 34.268 -6.380 1.00 63.20 39 LYS B N 1
ATOM 1017 C CA . LYS B 1 40 ? -8.436 33.958 -5.714 1.00 63.47 39 LYS B CA 1
ATOM 1018 C C . LYS B 1 40 ? -8.398 34.717 -4.390 1.00 62.82 39 LYS B C 1
ATOM 1019 O O . LYS B 1 40 ? -7.343 35.216 -3.994 1.00 63.93 39 LYS B O 1
ATOM 1029 N N . ASP B 1 42 ? -11.053 33.431 -1.857 1.00 56.96 41 ASP B N 1
ATOM 1030 C CA . ASP B 1 42 ? -12.012 32.596 -1.111 1.00 54.51 41 ASP B CA 1
ATOM 1031 C C . ASP B 1 42 ? -13.372 33.284 -0.882 1.00 52.02 41 ASP B C 1
ATOM 1032 O O . ASP B 1 42 ? -14.087 32.944 0.056 1.00 53.02 41 ASP B O 1
ATOM 1042 N N . THR B 1 44 ? -17.139 35.047 -2.799 1.00 39.41 43 THR B N 1
ATOM 1043 C CA . THR B 1 44 ? -18.032 34.917 -3.946 1.00 38.65 43 THR B CA 1
ATOM 1044 C C . THR B 1 44 ? -17.726 36.073 -4.923 1.00 39.39 43 THR B C 1
ATOM 1045 O O . THR B 1 44 ? -17.086 37.060 -4.529 1.00 37.29 43 THR B O 1
ATOM 1049 N N . PRO B 1 45 ? -18.152 35.953 -6.202 1.00 39.61 44 PRO B N 1
ATOM 1050 C CA . PRO B 1 45 ? -17.933 37.041 -7.182 1.00 39.02 44 PRO B CA 1
ATOM 1051 C C . PRO B 1 45 ? -18.471 38.419 -6.757 1.00 36.86 44 PRO B C 1
ATOM 1052 O O . PRO B 1 45 ? -17.791 39.418 -6.931 1.00 38.68 44 PRO B O 1
ATOM 1056 N N . GLU B 1 46 ? -19.655 38.445 -6.161 1.00 36.67 45 GLU B N 1
ATOM 1057 C CA . GLU B 1 46 ? -20.293 39.678 -5.687 1.00 37.49 45 GLU B CA 1
ATOM 1058 C C . GLU B 1 46 ? -19.502 40.316 -4.526 1.00 36.28 45 GLU B C 1
ATOM 1059 O O . GLU B 1 46 ? -19.403 41.534 -4.448 1.00 35.07 45 GLU B O 1
ATOM 1065 N N . GLN B 1 47 ? -18.967 39.480 -3.636 1.00 35.78 46 GLN B N 1
ATOM 1066 C CA . GLN B 1 47 ? -18.126 39.939 -2.524 1.00 34.88 46 GLN B CA 1
ATOM 1067 C C . GLN B 1 47 ? -16.818 40.524 -3.045 1.00 33.84 46 GLN B C 1
ATOM 1068 O O . GLN B 1 47 ? -16.434 41.608 -2.650 1.00 31.03 46 GLN B O 1
ATOM 1074 N N . THR B 1 48 ? -16.155 39.806 -3.948 1.00 35.31 47 THR B N 1
ATOM 1075 C CA . THR B 1 48 ? -14.907 40.267 -4.551 1.00 35.82 47 THR B CA 1
ATOM 1076 C C . THR B 1 48 ? -15.062 41.633 -5.211 1.00 35.29 47 THR B C 1
ATOM 1077 O O . THR B 1 48 ? -14.222 42.524 -5.021 1.00 34.25 47 THR B O 1
ATOM 1081 N N . GLN B 1 49 ? -16.148 41.794 -5.963 1.00 35.41 48 GLN B N 1
ATOM 1082 C CA A GLN B 1 49 ? -16.438 43.056 -6.659 0.50 35.28 48 GLN B CA 1
ATOM 1083 C CA B GLN B 1 49 ? -16.426 43.044 -6.667 0.50 35.24 48 GLN B CA 1
ATOM 1084 C C . GLN B 1 49 ? -16.741 44.171 -5.686 1.00 35.28 48 GLN B C 1
ATOM 1085 O O . GLN B 1 49 ? -16.195 45.265 -5.809 1.00 36.14 48 GLN B O 1
ATOM 1096 N N . ALA B 1 50 ? -17.614 43.890 -4.711 1.00 33.89 49 ALA B N 1
ATOM 1097 C CA . ALA B 1 50 ? -17.979 44.879 -3.705 1.00 31.77 49 ALA B CA 1
ATOM 1098 C C . ALA B 1 50 ? -16.738 45.281 -2.912 1.00 31.02 49 ALA B C 1
ATOM 1099 O O . ALA B 1 50 ? -16.506 46.464 -2.660 1.00 31.39 49 ALA B O 1
ATOM 1101 N N . PHE B 1 51 ? -15.937 44.282 -2.545 1.00 30.89 50 PHE B N 1
ATOM 1102 C CA . PHE B 1 51 ? -14.705 44.483 -1.800 1.00 34.59 5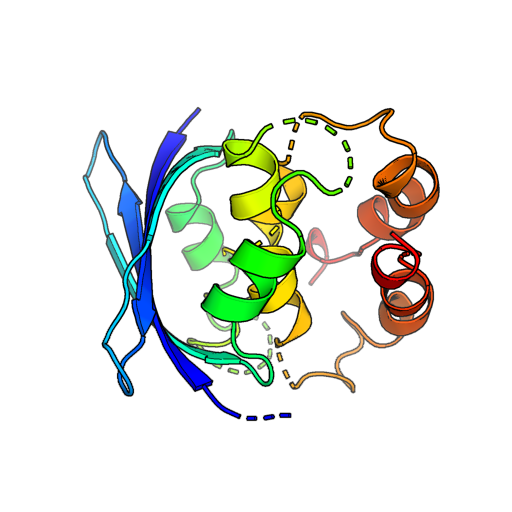0 PHE B CA 1
ATOM 1103 C C . PHE B 1 51 ? -13.693 45.363 -2.534 1.00 32.98 50 PHE B C 1
ATOM 1104 O O . PHE B 1 51 ? -13.214 46.333 -1.973 1.00 33.52 50 PHE B O 1
ATOM 1120 N N . VAL B 1 53 ? -14.110 47.285 -5.350 1.00 35.44 52 VAL B N 1
ATOM 1121 C CA . VAL B 1 53 ? -14.666 48.602 -5.658 1.00 33.36 52 VAL B CA 1
ATOM 1122 C C . VAL B 1 53 ? -14.717 49.472 -4.389 1.00 32.64 52 VAL B C 1
ATOM 1123 O O . VAL B 1 53 ? -14.311 50.623 -4.419 1.00 32.62 52 VAL B O 1
ATOM 1127 N N . GLY B 1 54 ? -15.204 48.920 -3.279 1.00 31.56 53 GLY B N 1
ATOM 1128 C CA . GLY B 1 54 ? -15.308 49.671 -2.051 1.00 32.90 53 GLY B CA 1
ATOM 1129 C C . GLY B 1 54 ? -13.963 50.125 -1.537 1.00 33.47 53 GLY B C 1
ATOM 1130 O O . GLY B 1 54 ? -13.776 51.278 -1.193 1.00 34.23 53 GLY B O 1
ATOM 1131 N N . LEU B 1 55 ? -13.017 49.199 -1.522 1.00 35.13 54 LEU B N 1
ATOM 1132 C CA . LEU B 1 55 ? -11.670 49.477 -1.057 1.00 35.64 54 LEU B CA 1
ATOM 1133 C C . LEU B 1 55 ? -10.953 50.556 -1.877 1.00 36.14 54 LEU B C 1
A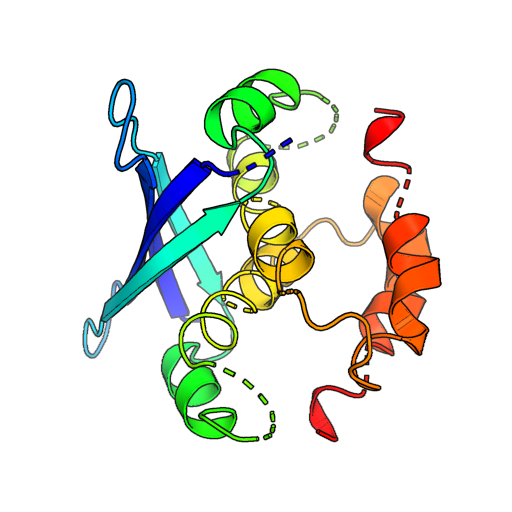TOM 1134 O O . LEU B 1 55 ? -10.302 51.453 -1.305 1.00 34.48 54 LEU B O 1
ATOM 1139 N N . LYS B 1 56 ? -11.066 50.480 -3.204 1.00 36.77 55 LYS B N 1
ATOM 1140 C CA . LYS B 1 56 ? -10.407 51.468 -4.085 1.00 36.55 55 LYS B CA 1
ATOM 1141 C C . LYS B 1 56 ? -11.039 52.839 -3.997 1.00 34.74 55 LYS B C 1
ATOM 1142 O O . LYS B 1 56 ? -10.327 53.836 -4.073 1.00 36.33 55 LYS B O 1
ATOM 1148 N N . LEU B 1 57 ? -12.364 52.897 -3.860 1.00 35.89 56 LEU B N 1
ATOM 1149 C CA . LEU B 1 57 ? -13.088 54.159 -3.652 1.00 35.28 56 LEU B CA 1
ATOM 1150 C C . LEU B 1 57 ? -12.720 54.830 -2.345 1.00 34.32 56 LEU B C 1
ATOM 1151 O O . LEU B 1 57 ? -12.503 56.032 -2.291 1.00 32.30 56 LEU B O 1
ATOM 1156 N N . PHE B 1 58 ? -12.770 54.051 -1.271 1.00 35.78 57 PHE B N 1
ATOM 1157 C CA . PHE B 1 58 ? -12.414 54.547 0.061 1.00 37.11 57 PHE B CA 1
ATOM 1158 C C . PHE B 1 58 ? -10.943 54.985 0.119 1.00 34.77 57 PHE B C 1
ATOM 1159 O O . PHE B 1 58 ? -10.628 56.033 0.670 1.00 34.85 57 PHE B O 1
ATOM 1167 N N . GLY B 1 59 ? -10.058 54.179 -0.462 1.00 34.94 58 GLY B N 1
ATOM 1168 C CA . GLY B 1 59 ? -8.616 54.479 -0.504 1.00 34.49 58 GLY B CA 1
ATOM 1169 C C . GLY B 1 59 ? -8.303 55.754 -1.242 1.00 33.76 58 GLY B C 1
ATOM 1170 O O . GLY B 1 59 ? -7.404 56.495 -0.859 1.00 34.19 58 GLY B O 1
ATOM 1171 N N . GLU B 1 60 ? -9.059 56.023 -2.308 1.00 33.86 59 GLU B N 1
ATOM 1172 C CA . GLU B 1 60 ? -8.876 57.241 -3.075 1.00 33.24 59 GLU B CA 1
ATOM 1173 C C . GLU B 1 60 ? -9.185 58.486 -2.234 1.00 33.12 59 GLU B C 1
ATOM 1174 O O . GLU B 1 60 ? -8.399 59.430 -2.223 1.00 32.27 59 GLU B O 1
ATOM 1180 N N . VAL B 1 61 ? -10.310 58.483 -1.526 1.00 34.08 60 VAL B N 1
ATOM 1181 C CA . VAL B 1 61 ? -10.661 59.605 -0.633 1.00 34.36 60 VAL B CA 1
ATOM 1182 C C . VAL B 1 61 ? -9.638 59.772 0.504 1.00 37.01 60 VAL B C 1
ATOM 1183 O O . VAL B 1 61 ? -9.301 60.885 0.868 1.00 37.79 60 VAL B O 1
ATOM 1203 N N . GLN B 1 64 ? -6.645 61.484 -0.856 1.00 42.91 63 GLN B N 1
ATOM 1204 C CA . GLN B 1 64 ? -6.937 62.925 -0.980 1.00 43.61 63 GLN B CA 1
ATOM 1205 C C . GLN B 1 64 ? -6.954 63.637 0.387 1.00 43.86 63 GLN B C 1
ATOM 1206 O O . GLN B 1 64 ? -6.559 64.781 0.488 1.00 46.26 63 GLN B O 1
ATOM 1212 N N . GLN B 1 65 ? -7.407 62.940 1.427 1.00 45.49 64 GLN B N 1
ATOM 1213 C CA . GLN B 1 65 ? -7.588 63.497 2.780 1.00 45.24 64 GLN B CA 1
ATOM 1214 C C . GLN B 1 65 ? -6.627 62.852 3.799 1.00 43.73 64 GLN B C 1
ATOM 1215 O O . GLN B 1 65 ? -6.979 62.587 4.935 1.00 40.93 64 GLN B O 1
ATOM 1221 N N . ARG B 1 66 ? -5.388 62.650 3.375 1.00 46.50 65 ARG B N 1
ATOM 1222 C CA . ARG B 1 66 ? -4.362 61.904 4.137 1.00 48.58 65 ARG B CA 1
ATOM 1223 C C . ARG B 1 66 ? -4.083 62.424 5.569 1.00 48.13 65 ARG B C 1
ATOM 1224 O O . ARG B 1 66 ? -3.965 61.637 6.516 1.00 48.26 65 ARG B O 1
ATOM 1232 N N . LYS B 1 67 ? -3.981 63.741 5.709 1.00 48.32 66 LYS B N 1
ATOM 1233 C CA . LYS B 1 67 ? -3.740 64.378 7.007 1.00 49.86 66 LYS B CA 1
ATOM 1234 C C . LYS B 1 67 ? -5.031 64.643 7.816 1.00 48.90 66 LYS B C 1
ATOM 1235 O O . LYS B 1 67 ? -4.956 65.157 8.927 1.00 48.78 66 LYS B O 1
ATOM 1239 N N . HIS B 1 68 ? -6.196 64.290 7.266 1.00 48.84 67 HIS B N 1
ATOM 1240 C CA . HIS B 1 68 ? -7.484 64.476 7.940 1.00 50.54 67 HIS B CA 1
ATOM 1241 C C . HIS B 1 68 ? -7.468 63.696 9.277 1.00 50.96 67 HIS B C 1
ATOM 1242 O O . HIS B 1 68 ? -6.923 62.584 9.331 1.00 46.58 67 HIS B O 1
ATOM 1249 N N . PRO B 1 69 ? -7.987 64.305 10.373 1.00 53.15 68 PRO B N 1
ATOM 1250 C CA . PRO B 1 69 ? -8.039 63.639 11.690 1.00 53.19 68 PRO B CA 1
ATOM 1251 C C . PRO B 1 69 ? -8.765 62.286 11.729 1.00 53.34 68 PRO B C 1
ATOM 1252 O O . PRO B 1 69 ? -8.341 61.384 12.459 1.00 52.98 68 PRO B O 1
ATOM 1256 N N . LEU B 1 70 ? -9.841 62.159 10.951 1.00 53.25 69 LEU B N 1
ATOM 1257 C CA . LEU B 1 70 ? -10.564 60.889 10.799 1.00 53.06 69 LEU B CA 1
ATOM 1258 C C . LEU B 1 70 ? -9.711 59.723 10.264 1.00 52.40 69 LEU B C 1
ATOM 1259 O O . LEU B 1 70 ? -10.032 58.572 10.559 1.00 52.43 69 LEU B O 1
ATOM 1264 N N . PHE B 1 71 ? -8.644 60.024 9.505 1.00 50.15 70 PHE B N 1
ATOM 1265 C CA . PHE B 1 71 ? -7.812 59.015 8.819 1.00 49.33 70 PHE B CA 1
ATOM 1266 C C . PHE B 1 71 ? -6.393 58.822 9.313 1.00 47.88 70 PHE B C 1
ATOM 1267 O O . PHE B 1 71 ? -5.772 57.819 8.975 1.00 45.72 70 PHE B O 1
ATOM 1275 N N . LYS B 1 72 ? -5.882 59.782 10.070 1.00 48.25 71 LYS B N 1
ATOM 1276 C CA . LYS B 1 72 ? -4.458 59.859 10.416 1.00 50.34 71 LYS B CA 1
ATOM 1277 C C . LYS B 1 72 ? -3.993 58.610 11.175 1.00 49.21 71 LYS B C 1
ATOM 1278 O O . LYS B 1 72 ? -3.009 57.978 10.783 1.00 50.82 71 LYS B O 1
ATOM 1284 N N . GLU B 1 73 ? -4.711 58.263 12.240 1.00 45.42 72 GLU B N 1
ATOM 1285 C CA . GLU B 1 73 ? -4.405 57.080 13.039 1.00 45.28 72 GLU B CA 1
ATOM 1286 C C . GLU B 1 73 ? -4.696 55.748 12.346 1.00 42.08 72 GLU B C 1
ATOM 1287 O O . GLU B 1 73 ? -4.156 54.735 12.737 1.00 40.84 72 GLU B O 1
ATOM 1293 N N . PHE B 1 74 ? -5.556 55.761 11.335 1.00 39.72 73 PHE B N 1
ATOM 1294 C CA . PHE B 1 74 ? -5.960 54.561 10.616 1.00 39.04 73 PHE B CA 1
ATOM 1295 C C . PHE B 1 74 ? -4.993 54.208 9.508 1.00 38.11 73 PHE B C 1
ATOM 1296 O O . PHE B 1 74 ? -5.085 53.113 8.959 1.00 37.17 73 PHE B O 1
ATOM 1304 N N . SER B 1 75 ? -4.044 55.094 9.206 1.00 37.13 74 SER B N 1
ATOM 1305 C CA . SER B 1 75 ? -3.166 54.892 8.064 1.00 38.19 74 SER B CA 1
ATOM 1306 C C . SER B 1 75 ? -2.179 53.738 8.241 1.00 36.84 74 SER B C 1
ATOM 1307 O O . SER B 1 75 ? -2.029 52.957 7.316 1.00 37.93 74 SER B O 1
ATOM 1310 N N . ALA B 1 76 ? -1.520 53.617 9.398 1.00 35.97 75 ALA B N 1
ATOM 1311 C CA . ALA B 1 76 ? -0.620 52.466 9.639 1.00 36.49 75 ALA B CA 1
ATOM 1312 C C . ALA B 1 76 ? -1.364 51.116 9.514 1.00 36.47 75 ALA B C 1
ATOM 1313 O O . ALA B 1 76 ? -0.897 50.236 8.786 1.00 36.86 75 ALA B O 1
ATOM 1315 N N . PRO B 1 77 ? -2.489 50.933 10.251 1.00 35.83 76 PRO B N 1
ATOM 1316 C CA . PRO B 1 77 ? -3.310 49.727 10.092 1.00 35.51 76 PRO B CA 1
ATOM 1317 C C . PRO B 1 77 ? -3.815 49.473 8.657 1.00 34.00 76 PRO B C 1
ATOM 1318 O O . PRO B 1 77 ? -3.822 48.329 8.205 1.00 34.95 76 PRO B O 1
ATOM 1322 N N . PHE B 1 78 ? -4.259 50.528 7.978 1.00 31.66 77 PHE B N 1
ATOM 1323 C CA . PHE B 1 78 ? -4.737 50.424 6.618 1.00 32.19 77 PHE B CA 1
ATOM 1324 C C . PHE B 1 78 ? -3.608 50.082 5.645 1.00 31.82 77 PHE B C 1
ATOM 1325 O O . PHE B 1 78 ? -3.815 49.301 4.753 1.00 32.66 77 PHE B O 1
ATOM 1333 N N . ARG B 1 79 ? -2.415 50.633 5.831 1.00 33.58 78 ARG B N 1
ATOM 1334 C CA . ARG B 1 79 ? -1.287 50.271 4.972 1.00 35.42 78 ARG B CA 1
ATOM 1335 C C . ARG B 1 79 ? -0.871 48.818 5.135 1.00 32.87 78 ARG B C 1
ATOM 1336 O O . ARG B 1 79 ? -0.621 48.151 4.144 1.00 34.10 78 ARG B O 1
ATOM 1344 N N . ALA B 1 80 ? -0.821 48.335 6.370 1.00 33.14 79 ALA B N 1
ATOM 1345 C CA . ALA B 1 80 ? -0.538 46.920 6.654 1.00 32.87 79 ALA B CA 1
ATOM 1346 C C . ALA B 1 80 ? -1.593 46.019 6.037 1.00 33.31 79 ALA B C 1
ATOM 1347 O O . ALA B 1 80 ? -1.284 44.946 5.527 1.00 33.69 79 ALA B O 1
ATOM 1349 N N . PHE B 1 81 ? -2.847 46.456 6.079 1.00 34.74 80 PHE B N 1
ATOM 1350 C CA . PHE B 1 81 ? -3.944 45.716 5.462 1.00 32.22 80 PHE B CA 1
ATOM 1351 C C . PHE B 1 81 ? -3.757 45.627 3.944 1.00 32.28 80 PHE B C 1
ATOM 1352 O O . PHE B 1 81 ? -3.828 44.539 3.381 1.00 28.85 80 PHE B O 1
ATOM 1376 N N . ASN B 1 84 ? -0.860 43.301 3.143 1.00 37.01 83 ASN B N 1
ATOM 1377 C CA . ASN B 1 84 ? -1.246 41.913 3.375 1.00 38.07 83 ASN B CA 1
ATOM 1378 C C . ASN B 1 84 ? -2.190 41.396 2.300 1.00 38.05 83 ASN B C 1
ATOM 1379 O O . ASN B 1 84 ? -2.078 40.251 1.917 1.00 39.95 83 ASN B O 1
ATOM 1384 N N . LEU B 1 85 ? -3.080 42.245 1.786 1.00 39.83 84 LEU B N 1
ATOM 1385 C CA . LEU B 1 85 ? -3.946 41.880 0.650 1.00 42.00 84 LEU B CA 1
ATOM 1386 C C . LEU B 1 85 ? -3.161 41.511 -0.608 1.00 43.13 84 LEU B C 1
ATOM 1387 O O . LEU B 1 85 ? -3.528 40.575 -1.296 1.00 43.40 84 LEU B O 1
ATOM 1392 N N . LYS B 1 86 ? -2.101 42.253 -0.907 1.00 46.41 85 LYS B N 1
ATOM 1393 C CA . LYS B 1 86 ? -1.244 41.952 -2.065 1.00 52.06 85 LYS B CA 1
ATOM 1394 C C . LYS B 1 86 ? -0.571 40.573 -1.967 1.00 54.07 85 LYS B C 1
ATOM 1395 O O . LYS B 1 86 ? -0.328 39.941 -2.993 1.00 56.27 85 LYS B O 1
ATOM 1401 N N . LYS B 1 87 ? -0.293 40.110 -0.746 1.00 56.30 86 LYS B N 1
ATOM 1402 C CA . LYS B 1 87 ? 0.220 38.744 -0.512 1.00 57.69 86 LYS B CA 1
ATOM 1403 C C . LYS B 1 87 ? -0.857 37.639 -0.670 1.00 59.09 86 LYS B C 1
ATOM 1404 O O . LYS B 1 87 ? -0.514 36.473 -0.862 1.00 59.94 86 LYS B O 1
ATOM 1410 N N . GLN B 1 88 ? -2.141 37.998 -0.566 1.00 60.53 87 GLN B N 1
ATOM 1411 C CA . GLN B 1 88 ? -3.251 37.043 -0.742 1.00 61.39 87 GLN B CA 1
ATOM 1412 C C . GLN B 1 88 ? -3.451 36.705 -2.228 1.00 63.53 87 GLN B C 1
ATOM 1413 O O . GLN B 1 88 ? -3.895 37.546 -3.019 1.00 64.50 87 GLN B O 1
#

Foldseek 3Di:
DWDKDKDKDFDPDDPRDMDIDIDIFPDPLVVVLVVCQVVPDSVCSNVCVVCRVVVPPVPCVPPVHVVVVVVNVVVPPVVD/DDKDKDKDFDPDDPRDMDIDMDDAPDDLVVVLVVCPVVPDSVCSNCCVVLRVVVRPVCAVPPVCPVVVVVNVVVCVVVD

Nearest PDB structures (foldseek):
  3cjl-assembly1_B  TM=9.686E-01  e=1.988E-10  Pectobacterium atrosepticum SCRI1043
  6nvw-assembly1_B  TM=3.760E-01  e=4.515E+00  Priestia megaterium
  3cjl-assembly1_B  TM=1.007E+00  e=1.838E-11  Pectobacterium atrosepticum SCRI1043
  2wyq-assembly1_A  TM=3.070E-01  e=5.523E-01  Homo sapiens

Sequence (159 aa):
GGNIYQITVEEKAEHQRTLSFEFSLHDDLFKLLEKVDGKDTPEQTQAFVGLKLFGEVQQRKHPLFKEFSAPFRAFNLKKQGNIYQITVEEKAEHQRTTLSFEFSLHDDLFKLLEKVDGKDTPEQTQQAFVGLKLFGEVQQRKHPLFKEFSAPFRAFNLKKQ

Solvent-accessible surface area: 9573 Å² total

CATH classification: 3.10.20.850

InterPro domains:
  IPR024476 Protein of unknown function DUF3861 [PF12977] (4-86)
  IPR038194 DUF3861 domain superfamily [G3DSA:3.10.20.850] (1-87)

Organism: Pectobacterium atrosepticum (strain SCRI 1043 / ATCC BAA-672) (NCBI:txid218491)

B-factor: mean 42.49, std 9.69, range [25.06, 89.72]

Secondary structure (DSSP, 8-state):
--EEEEEEEEESSTT--EEEEEEEESS-HHHHHHHHTT---HHHHHH--HHHHHHH---TTSHHHHTTHHHHHH---TT-/-EEEEEEEEESSTT--EEEEEEEESS-HHHHHHHHTT---HHHHHH--HHHHHHH---TT-HHHHTTHHHHHH--TTT-

Radius of gyration: 15.41 Å; Cα contacts (8 Å, |Δi|>4): 216; chains: 2; bounding box: 39×36×41 Å